Protein AF-A0A955A0Y9-F1 (afdb_monomer_lite)

Radius of gyration: 26.12 Å; chains: 1; bounding box: 83×32×70 Å

Structure (mmCIF, N/CA/C/O backbone):
data_AF-A0A955A0Y9-F1
#
_entry.id   AF-A0A955A0Y9-F1
#
loop_
_atom_site.group_PDB
_atom_site.id
_atom_site.type_symbol
_atom_site.label_atom_id
_atom_site.label_alt_id
_atom_site.label_comp_id
_atom_site.label_asym_id
_atom_site.label_entity_id
_atom_site.label_seq_id
_atom_site.pdbx_PDB_ins_code
_atom_site.Cartn_x
_atom_site.Cartn_y
_atom_site.Cartn_z
_atom_site.occupancy
_atom_site.B_iso_or_equiv
_atom_site.auth_seq_id
_atom_site.auth_comp_id
_atom_site.auth_asym_id
_atom_site.auth_atom_id
_atom_site.pdbx_PDB_model_num
ATOM 1 N N . MET A 1 1 ? -17.669 -2.463 20.041 1.00 64.62 1 MET A N 1
ATOM 2 C CA . MET A 1 1 ? -17.905 -3.214 18.780 1.00 64.62 1 MET A CA 1
ATOM 3 C C . MET A 1 1 ? -18.655 -2.431 17.696 1.00 64.62 1 MET A C 1
ATOM 5 O O . MET A 1 1 ? -18.254 -2.536 16.545 1.00 64.62 1 MET A O 1
ATOM 9 N N . LYS A 1 2 ? -19.689 -1.621 18.005 1.00 82.88 2 LYS A N 1
ATOM 10 C CA . LYS A 1 2 ? -20.424 -0.842 16.976 1.00 82.88 2 LYS A CA 1
ATOM 11 C C . LYS A 1 2 ? -19.514 0.068 16.125 1.00 82.88 2 LYS A C 1
ATOM 13 O O . LYS A 1 2 ? -19.611 0.021 14.904 1.00 82.88 2 LYS A O 1
ATOM 18 N N . HIS A 1 3 ? -18.583 0.799 16.752 1.00 86.50 3 HIS A N 1
ATOM 19 C CA . HIS A 1 3 ? -17.599 1.633 16.041 1.00 86.50 3 HIS A CA 1
ATOM 20 C C . HIS A 1 3 ? -16.707 0.825 15.089 1.00 86.50 3 HIS A C 1
ATOM 22 O O . HIS A 1 3 ? -16.575 1.189 13.927 1.00 86.50 3 HIS A O 1
ATOM 28 N N . ILE A 1 4 ? -16.168 -0.315 15.538 1.00 87.69 4 ILE A N 1
ATOM 29 C CA . ILE A 1 4 ? -15.325 -1.191 14.706 1.00 87.69 4 ILE A CA 1
ATOM 30 C C . ILE A 1 4 ? -16.107 -1.691 13.484 1.00 87.69 4 ILE A C 1
ATOM 32 O O . ILE A 1 4 ? -15.613 -1.621 12.365 1.00 87.69 4 ILE A O 1
ATOM 36 N N . HIS A 1 5 ? -17.359 -2.123 13.662 1.00 87.00 5 HIS A N 1
ATOM 37 C CA . HIS A 1 5 ? -18.188 -2.566 12.536 1.00 87.00 5 HIS A CA 1
ATOM 38 C C . HIS A 1 5 ? -18.478 -1.439 11.539 1.00 87.00 5 HIS A C 1
ATOM 40 O O . HIS A 1 5 ? -18.534 -1.704 10.338 1.00 87.00 5 HIS A O 1
ATOM 46 N N . ALA A 1 6 ? -18.679 -0.208 12.018 1.00 89.88 6 ALA A N 1
ATOM 47 C CA . ALA A 1 6 ? -18.848 0.956 11.154 1.00 89.88 6 ALA A CA 1
ATOM 48 C C . ALA A 1 6 ? -17.567 1.236 10.354 1.00 89.88 6 ALA A C 1
ATOM 50 O O . ALA A 1 6 ? -17.636 1.355 9.134 1.00 89.88 6 ALA A O 1
ATOM 51 N N . MET A 1 7 ? -16.402 1.221 11.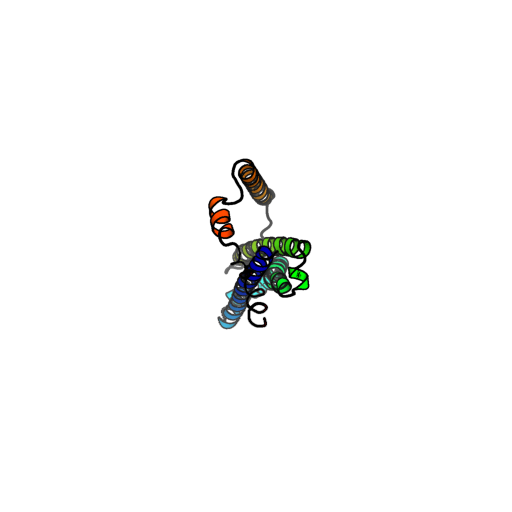008 1.00 90.12 7 MET A N 1
ATOM 52 C CA . MET A 1 7 ? -15.105 1.406 10.347 1.00 90.12 7 MET A CA 1
ATOM 53 C C . MET A 1 7 ? -14.823 0.316 9.307 1.00 90.12 7 MET A C 1
ATOM 55 O O . MET A 1 7 ? -14.419 0.629 8.193 1.00 90.12 7 MET A O 1
ATOM 59 N N . CYS A 1 8 ? -15.117 -0.954 9.603 1.00 90.06 8 CYS A N 1
ATOM 60 C CA . CYS A 1 8 ? -14.968 -2.033 8.624 1.00 90.06 8 CYS A CA 1
ATOM 61 C C . CYS A 1 8 ? -15.844 -1.823 7.380 1.00 90.06 8 CYS A C 1
ATOM 63 O O . CYS A 1 8 ? -15.401 -2.125 6.279 1.00 90.06 8 CYS A O 1
ATOM 65 N N . LYS A 1 9 ? -17.073 -1.306 7.525 1.00 89.12 9 LYS A N 1
ATOM 66 C CA . LYS A 1 9 ? -17.931 -0.994 6.367 1.00 89.12 9 LYS A CA 1
ATOM 67 C C . LYS A 1 9 ? -17.359 0.146 5.525 1.00 89.12 9 LYS A C 1
ATOM 69 O O . LYS A 1 9 ? -17.406 0.056 4.304 1.00 89.12 9 LYS A O 1
ATOM 74 N N . VAL A 1 10 ? -16.808 1.180 6.164 1.00 92.44 10 VAL A N 1
ATOM 75 C CA . VAL A 1 10 ? -16.118 2.275 5.461 1.00 92.44 10 VAL A CA 1
ATOM 76 C C . VAL A 1 10 ? -14.919 1.732 4.685 1.00 92.44 10 VAL A C 1
ATOM 78 O O . VAL A 1 10 ? -14.767 2.055 3.515 1.00 92.44 10 VAL A O 1
ATOM 81 N N . LEU A 1 11 ? -14.130 0.845 5.295 1.00 91.75 11 LEU A N 1
ATOM 82 C CA . LEU A 1 11 ? -12.967 0.216 4.663 1.00 91.75 11 LEU A CA 1
ATOM 83 C C . LEU A 1 11 ? -13.365 -0.627 3.436 1.00 91.75 11 LEU A C 1
ATOM 85 O O . LEU A 1 11 ? -12.737 -0.535 2.387 1.00 91.75 11 LEU A O 1
ATOM 89 N N . VAL A 1 12 ? -14.450 -1.404 3.527 1.00 92.75 12 VAL A N 1
ATOM 90 C CA . VAL A 1 12 ? -15.011 -2.143 2.376 1.00 92.75 12 VAL A CA 1
ATOM 91 C C . VAL A 1 12 ? -15.440 -1.189 1.264 1.00 92.75 12 VAL A C 1
ATOM 93 O O . VAL A 1 12 ? -15.173 -1.448 0.092 1.00 92.75 12 VAL A O 1
ATOM 96 N N . PHE A 1 13 ? -16.116 -0.097 1.623 1.00 93.06 13 PHE A N 1
ATOM 97 C CA . PHE A 1 13 ? -16.608 0.883 0.663 1.00 93.06 13 PHE A CA 1
ATOM 98 C C . PHE A 1 13 ? -15.455 1.545 -0.096 1.00 93.06 13 PHE A C 1
ATOM 100 O O . PHE A 1 13 ? -15.431 1.505 -1.324 1.00 93.06 13 PHE A O 1
ATOM 107 N N . THR A 1 14 ? -14.459 2.076 0.615 1.00 92.56 14 THR A N 1
ATOM 108 C CA . THR A 1 14 ? -13.298 2.715 -0.016 1.00 92.56 14 THR A CA 1
ATOM 109 C C . THR A 1 14 ? -12.447 1.715 -0.796 1.00 92.56 14 THR A C 1
ATOM 111 O O . THR A 1 14 ? -12.039 2.019 -1.913 1.00 92.56 14 THR A O 1
ATOM 114 N N . GLY A 1 15 ? -12.250 0.497 -0.282 1.00 90.62 15 GLY A N 1
ATOM 115 C CA . GLY A 1 15 ? -11.561 -0.574 -1.008 1.00 90.62 15 GLY A CA 1
ATOM 116 C C . GLY A 1 15 ? -12.273 -0.969 -2.306 1.00 90.62 15 GLY A C 1
ATOM 117 O O . GLY A 1 15 ? -11.624 -1.228 -3.316 1.00 90.62 15 GLY A O 1
ATOM 118 N N . SER A 1 16 ? -13.608 -0.943 -2.323 1.00 91.62 16 SER A N 1
ATOM 119 C CA . SER A 1 16 ? -14.391 -1.213 -3.537 1.00 91.62 16 SER A CA 1
ATOM 120 C C . SER A 1 16 ? -14.251 -0.096 -4.576 1.00 91.62 16 SER A C 1
ATOM 122 O O . SER A 1 16 ? -14.186 -0.390 -5.766 1.00 91.62 16 SER A O 1
ATOM 124 N N . ILE A 1 17 ? -14.140 1.167 -4.143 1.00 93.88 17 ILE A N 1
ATOM 125 C CA . ILE A 1 17 ? -13.849 2.303 -5.036 1.00 93.88 17 ILE A CA 1
ATOM 126 C C . ILE A 1 17 ? -12.470 2.134 -5.682 1.00 93.88 17 ILE A C 1
ATOM 128 O O . ILE A 1 17 ? -12.347 2.264 -6.896 1.00 93.88 17 ILE A O 1
ATOM 132 N N . VAL A 1 18 ? -11.446 1.800 -4.891 1.00 91.88 18 VAL A N 1
ATOM 133 C CA . VAL A 1 18 ? -10.088 1.559 -5.408 1.00 91.88 18 VAL A CA 1
ATOM 134 C C . VAL A 1 18 ? -10.077 0.378 -6.384 1.00 91.88 18 VAL A C 1
ATOM 136 O O . VAL A 1 18 ? -9.511 0.480 -7.469 1.00 91.88 18 VAL A O 1
ATOM 139 N N . GLY A 1 19 ? -10.770 -0.717 -6.056 1.00 90.62 19 GLY A N 1
ATOM 140 C CA . GLY A 1 19 ? -10.917 -1.858 -6.961 1.00 90.62 19 GLY A CA 1
ATOM 141 C C . GLY A 1 19 ? -11.595 -1.488 -8.284 1.00 90.62 19 GLY A C 1
ATOM 142 O O . GLY A 1 19 ? -11.146 -1.921 -9.344 1.00 90.62 19 GLY A O 1
ATOM 143 N N . ALA A 1 20 ? 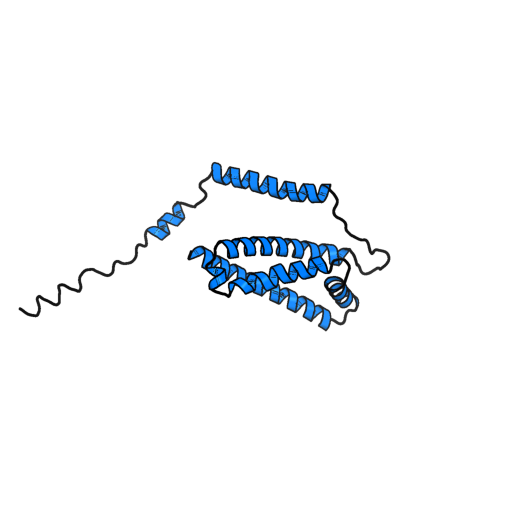-12.632 -0.647 -8.244 1.00 92.88 20 ALA A N 1
ATOM 144 C CA . ALA A 1 20 ? -13.269 -0.130 -9.451 1.00 92.88 20 ALA A CA 1
ATOM 145 C C . ALA A 1 20 ? -12.304 0.734 -10.280 1.00 92.88 20 ALA A C 1
ATOM 147 O O . ALA A 1 20 ? -12.247 0.559 -11.494 1.00 92.88 20 ALA A O 1
ATOM 148 N N . ALA A 1 21 ? -11.499 1.590 -9.641 1.00 92.56 21 ALA A N 1
ATOM 149 C CA . ALA A 1 21 ? -10.497 2.410 -10.322 1.00 92.56 21 ALA A CA 1
ATOM 150 C C . ALA A 1 21 ? -9.454 1.553 -11.066 1.00 92.56 21 ALA A C 1
ATOM 152 O O . ALA A 1 21 ? -9.184 1.793 -12.243 1.00 92.56 21 ALA A O 1
ATOM 153 N N . TYR A 1 22 ? -8.937 0.491 -10.438 1.00 89.88 22 TYR A N 1
ATOM 154 C CA . TYR A 1 22 ? -8.006 -0.431 -11.102 1.00 89.88 22 TYR A CA 1
ATOM 155 C C . TYR A 1 22 ? -8.641 -1.152 -12.299 1.00 89.88 22 TYR A C 1
ATOM 157 O O . TYR A 1 22 ? -7.994 -1.328 -13.330 1.00 89.88 22 TYR A O 1
ATOM 165 N N . LEU A 1 23 ? -9.909 -1.566 -12.188 1.00 90.06 23 LEU A N 1
ATOM 166 C CA . LEU A 1 23 ? -10.630 -2.169 -13.313 1.00 90.06 23 LEU A CA 1
ATOM 167 C C . LEU A 1 23 ? -10.806 -1.170 -14.456 1.00 90.06 23 LEU A C 1
ATOM 169 O O . LEU A 1 23 ? -10.594 -1.534 -15.612 1.00 90.06 23 LEU A O 1
ATOM 173 N N . THR A 1 24 ? -11.151 0.083 -14.145 1.00 91.25 24 THR A N 1
ATOM 174 C CA . THR A 1 24 ? -11.266 1.125 -15.168 1.00 91.25 24 THR A CA 1
ATOM 175 C C . THR A 1 24 ? -9.931 1.414 -15.836 1.00 91.25 24 THR A C 1
ATOM 177 O O . THR A 1 24 ? -9.910 1.534 -17.050 1.00 91.25 24 THR A O 1
ATOM 180 N N . GLU A 1 25 ? -8.823 1.428 -15.095 1.00 87.44 25 GLU A N 1
ATOM 181 C CA . GLU A 1 25 ? -7.477 1.613 -15.648 1.00 87.44 25 GLU A CA 1
ATOM 182 C C . GLU A 1 25 ? -7.096 0.513 -16.651 1.00 87.44 25 GLU A C 1
ATOM 184 O O . GLU A 1 25 ? -6.631 0.797 -17.757 1.00 87.44 25 GLU A O 1
ATOM 189 N N . ILE A 1 26 ? -7.336 -0.752 -16.291 1.00 86.19 26 ILE A N 1
ATOM 190 C CA . ILE A 1 26 ? -7.089 -1.895 -17.182 1.00 86.19 26 ILE A CA 1
ATOM 191 C C . ILE A 1 26 ? -7.992 -1.807 -18.417 1.00 86.19 26 ILE A C 1
ATOM 193 O O . ILE A 1 26 ? -7.544 -2.054 -19.539 1.00 86.19 26 ILE A O 1
ATOM 197 N N . PHE A 1 27 ? -9.260 -1.437 -18.223 1.00 88.62 27 PHE A N 1
ATOM 198 C CA . PHE A 1 27 ? -10.222 -1.285 -19.307 1.00 88.62 27 PHE A CA 1
ATOM 199 C C . PHE A 1 27 ? -9.822 -0.168 -20.274 1.00 88.62 27 PHE A C 1
ATOM 201 O O . PHE A 1 27 ? -9.802 -0.393 -21.483 1.00 88.62 27 PHE A O 1
ATOM 208 N N . THR A 1 28 ? -9.456 1.011 -19.767 1.00 87.56 28 THR A N 1
ATOM 209 C CA . THR A 1 28 ? -9.045 2.143 -20.602 1.00 87.56 28 THR A CA 1
ATOM 210 C C . THR A 1 28 ? -7.753 1.848 -21.345 1.00 87.56 28 THR A C 1
ATOM 212 O O . THR A 1 28 ? -7.677 2.163 -22.524 1.00 87.56 28 THR A O 1
ATOM 215 N N . ALA A 1 29 ? -6.776 1.179 -20.726 1.00 85.50 29 ALA A N 1
ATOM 216 C CA . ALA A 1 29 ? -5.534 0.804 -21.405 1.00 85.50 29 ALA A CA 1
ATOM 217 C C . ALA A 1 29 ? -5.750 -0.219 -22.530 1.00 85.50 29 ALA A C 1
ATOM 219 O O . ALA A 1 29 ? -5.074 -0.178 -23.558 1.00 85.50 29 ALA A O 1
ATOM 220 N N . TRP A 1 30 ? -6.705 -1.138 -22.359 1.00 83.94 30 TRP A N 1
ATOM 221 C CA . TRP A 1 30 ? -7.098 -2.063 -23.421 1.00 83.94 30 TRP A CA 1
ATOM 222 C C . TRP A 1 30 ? -7.883 -1.358 -24.536 1.00 83.94 30 TRP A C 1
ATOM 224 O O . TRP A 1 30 ? -7.614 -1.595 -25.713 1.00 83.94 30 TRP A O 1
ATOM 234 N N . TYR A 1 31 ? -8.809 -0.467 -24.172 1.00 88.88 31 TYR A N 1
ATOM 235 C CA . TYR A 1 31 ? -9.660 0.282 -25.102 1.00 88.88 31 TYR A CA 1
ATOM 236 C C . TYR A 1 31 ? -8.897 1.351 -25.906 1.00 88.88 31 TYR A C 1
ATOM 238 O O . TYR A 1 31 ? -9.186 1.556 -27.080 1.00 88.88 31 TYR A O 1
ATOM 246 N N . SER A 1 32 ? -7.901 2.000 -25.295 1.00 84.81 32 SER A N 1
ATOM 247 C CA . SER A 1 32 ? -7.076 3.076 -25.871 1.00 84.81 32 SER A CA 1
ATOM 248 C C . SER A 1 32 ? -6.324 2.648 -27.138 1.00 84.81 32 SER A C 1
ATOM 250 O O . SER A 1 32 ? -6.045 3.468 -28.010 1.00 84.81 32 SER A O 1
ATOM 252 N N . GLY A 1 33 ? -5.995 1.358 -27.280 1.00 79.56 33 GLY A N 1
ATOM 253 C CA . GLY A 1 33 ? -5.290 0.831 -28.455 1.00 79.56 33 GLY A CA 1
ATOM 254 C C . GLY A 1 33 ? -3.834 1.302 -28.591 1.00 79.56 33 GLY A C 1
ATOM 255 O O . GLY A 1 33 ? -3.143 0.879 -29.518 1.00 79.56 33 GLY A O 1
ATOM 256 N N . ASN A 1 34 ? -3.340 2.133 -27.667 1.00 85.81 34 ASN A N 1
ATOM 257 C CA . ASN A 1 34 ? -1.964 2.606 -27.653 1.00 85.81 34 ASN A CA 1
ATOM 258 C C . ASN A 1 34 ? -1.004 1.461 -27.255 1.00 85.81 34 ASN A C 1
ATOM 260 O O . ASN A 1 34 ? -1.124 0.913 -26.151 1.00 85.81 34 ASN A O 1
ATOM 264 N N . PRO A 1 35 ? -0.022 1.100 -28.108 1.00 81.94 35 PRO A N 1
ATOM 265 C CA . PRO A 1 35 ? 0.920 0.025 -27.805 1.00 81.94 35 PRO A CA 1
ATOM 266 C C . PRO A 1 35 ? 1.733 0.284 -26.529 1.00 81.94 35 PRO A C 1
ATOM 268 O O . PRO A 1 35 ? 2.069 -0.674 -25.834 1.00 81.94 35 PRO A O 1
ATOM 271 N N . TYR A 1 36 ? 2.001 1.547 -26.177 1.00 81.94 36 TYR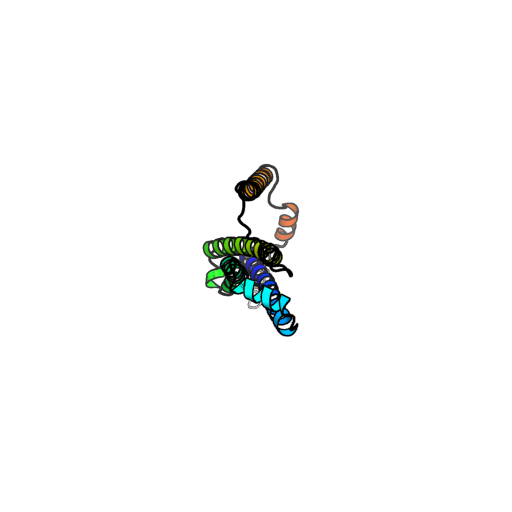 A N 1
ATOM 272 C CA . TYR A 1 36 ? 2.749 1.902 -24.969 1.00 81.94 36 TYR A CA 1
ATOM 273 C C . TYR A 1 36 ? 1.941 1.654 -23.690 1.00 81.94 36 TYR A C 1
ATOM 275 O O . TYR A 1 36 ? 2.456 1.046 -22.755 1.00 81.94 36 TYR A O 1
ATOM 283 N N . GLU A 1 37 ? 0.661 2.032 -23.652 1.00 81.38 37 GLU A N 1
ATOM 284 C CA . GLU A 1 37 ? -0.199 1.788 -22.481 1.00 81.38 37 GLU A CA 1
ATOM 285 C C . GLU A 1 37 ? -0.424 0.291 -22.261 1.00 81.38 37 GLU A C 1
ATOM 287 O O . GLU A 1 37 ? -0.286 -0.215 -21.144 1.00 81.38 37 GLU A O 1
ATOM 292 N N . LYS A 1 38 ? -0.675 -0.452 -23.343 1.00 82.56 38 LYS A N 1
ATOM 293 C CA . LYS A 1 38 ? -0.810 -1.909 -23.282 1.00 82.56 38 LYS A CA 1
ATOM 294 C C . LYS A 1 38 ? 0.482 -2.575 -22.803 1.00 82.56 38 LYS A C 1
ATOM 296 O O . LYS A 1 38 ? 0.426 -3.484 -21.974 1.00 82.56 38 LYS A O 1
ATOM 301 N N . PHE A 1 39 ? 1.638 -2.109 -23.277 1.00 82.25 39 PHE A N 1
ATOM 302 C CA . PHE A 1 39 ? 2.940 -2.600 -22.831 1.00 82.25 39 PHE A CA 1
ATOM 303 C C . PHE A 1 39 ? 3.173 -2.337 -21.337 1.00 82.25 39 PHE A C 1
ATOM 305 O O . PHE A 1 39 ? 3.600 -3.246 -20.628 1.00 82.25 39 PHE A O 1
ATOM 312 N N . VAL A 1 40 ? 2.832 -1.149 -20.830 1.00 80.62 40 VAL A N 1
ATOM 313 C CA . VAL A 1 40 ? 2.960 -0.817 -19.401 1.00 80.62 40 VAL A CA 1
ATOM 314 C C . VAL A 1 40 ? 2.102 -1.745 -18.539 1.00 80.62 40 VAL A C 1
ATOM 316 O O . VAL A 1 40 ? 2.607 -2.297 -17.561 1.00 80.62 40 VAL A O 1
ATOM 319 N N . PHE A 1 41 ? 0.843 -2.001 -18.910 1.00 80.69 41 PHE A N 1
ATOM 320 C CA . PHE A 1 41 ? -0.013 -2.932 -18.160 1.00 80.69 41 PHE A CA 1
ATOM 321 C C . PHE A 1 41 ? 0.466 -4.384 -18.239 1.00 80.69 41 PHE A C 1
ATOM 323 O O . PHE A 1 41 ? 0.479 -5.082 -17.223 1.00 80.69 41 PHE A O 1
ATOM 330 N N . MET A 1 42 ? 0.929 -4.839 -19.406 1.00 81.50 42 MET A N 1
ATOM 331 C CA . MET A 1 42 ? 1.530 -6.169 -19.547 1.00 81.50 42 MET A CA 1
ATOM 332 C C . MET A 1 42 ? 2.808 -6.306 -18.706 1.00 81.50 42 MET A C 1
ATOM 334 O O . MET A 1 42 ? 3.007 -7.328 -18.052 1.00 81.50 42 MET A O 1
ATOM 338 N N . ASN A 1 43 ? 3.641 -5.266 -18.654 1.00 83.06 43 ASN A N 1
ATOM 339 C CA . ASN A 1 43 ? 4.850 -5.235 -17.835 1.00 83.06 43 ASN A CA 1
ATOM 340 C C . ASN A 1 43 ? 4.534 -5.166 -16.329 1.00 83.06 43 ASN A C 1
ATOM 342 O O . ASN A 1 43 ? 5.249 -5.759 -15.524 1.00 83.06 43 ASN A O 1
ATOM 346 N N . ARG A 1 44 ? 3.438 -4.512 -15.927 1.00 82.69 44 ARG A N 1
ATOM 347 C CA . ARG A 1 44 ? 2.950 -4.553 -14.538 1.00 82.69 44 ARG A CA 1
ATOM 348 C C . ARG A 1 44 ? 2.506 -5.959 -14.130 1.00 82.69 44 ARG A C 1
ATOM 350 O O . ARG A 1 44 ? 2.832 -6.381 -13.029 1.00 82.69 44 ARG A O 1
ATOM 357 N N . ALA A 1 45 ? 1.814 -6.693 -15.003 1.00 82.25 45 ALA A N 1
ATOM 358 C CA . ALA A 1 45 ? 1.276 -8.019 -14.682 1.00 82.25 45 ALA A CA 1
ATOM 359 C C . ALA A 1 45 ? 2.288 -9.174 -14.832 1.00 82.25 45 ALA A C 1
ATOM 361 O O . ALA A 1 45 ? 2.194 -10.159 -14.098 1.00 82.25 45 ALA A O 1
ATOM 362 N N . GLY A 1 46 ? 3.238 -9.071 -15.769 1.00 81.31 46 GLY A N 1
ATOM 363 C CA . GLY A 1 46 ? 4.178 -10.147 -16.121 1.00 81.31 46 GLY A CA 1
ATOM 364 C C . GLY A 1 46 ? 5.658 -9.751 -16.165 1.00 81.31 46 GLY A C 1
ATOM 365 O O . GLY A 1 46 ? 6.491 -10.568 -16.545 1.00 81.31 46 GLY A O 1
ATOM 366 N N . GLY A 1 47 ? 6.002 -8.513 -15.811 1.00 83.12 47 GLY A N 1
ATOM 367 C CA . GLY A 1 47 ? 7.380 -8.025 -15.798 1.00 83.12 47 GLY A CA 1
ATOM 368 C C . GLY A 1 47 ? 8.134 -8.306 -14.488 1.00 83.12 47 GLY A C 1
ATOM 369 O O . GLY A 1 47 ? 7.644 -9.012 -13.604 1.00 83.12 47 GLY A O 1
ATOM 370 N N . PRO A 1 48 ? 9.329 -7.712 -14.308 1.00 82.12 48 PRO A N 1
ATOM 371 C CA . PRO A 1 48 ? 10.199 -7.972 -13.152 1.00 82.12 48 PRO A CA 1
ATOM 372 C C . PRO A 1 48 ? 9.581 -7.562 -11.803 1.00 82.12 48 PRO A C 1
ATOM 374 O O . PRO A 1 48 ? 9.932 -8.118 -10.764 1.00 82.12 48 PRO A O 1
ATOM 377 N N . PHE A 1 49 ? 8.632 -6.621 -11.814 1.00 85.00 49 PHE A N 1
ATOM 378 C CA . PHE A 1 49 ? 7.899 -6.156 -10.630 1.00 85.00 49 PHE A CA 1
ATOM 379 C C . PHE A 1 49 ? 6.476 -6.732 -10.528 1.00 85.00 49 PHE A C 1
ATOM 381 O O . PHE A 1 49 ? 5.668 -6.227 -9.748 1.00 85.00 49 PHE A O 1
ATOM 388 N N . ALA A 1 50 ? 6.162 -7.803 -11.268 1.00 85.44 50 ALA A N 1
ATOM 389 C CA . ALA A 1 50 ? 4.843 -8.439 -11.232 1.00 85.44 50 ALA A CA 1
ATOM 390 C C . ALA A 1 50 ? 4.435 -8.869 -9.818 1.00 85.44 50 ALA A C 1
ATOM 392 O O . ALA A 1 50 ? 3.292 -8.681 -9.414 1.00 85.44 50 ALA A O 1
ATOM 393 N N . TRP A 1 51 ? 5.378 -9.385 -9.027 1.00 88.12 51 TRP A N 1
ATOM 394 C CA . TRP A 1 51 ? 5.131 -9.773 -7.637 1.00 88.12 51 TRP A CA 1
ATOM 395 C C . TRP A 1 51 ? 4.549 -8.617 -6.801 1.00 88.12 51 TRP A C 1
ATOM 397 O O . TRP A 1 51 ? 3.619 -8.834 -6.028 1.00 88.12 51 TRP A O 1
ATOM 407 N N . ALA A 1 52 ? 5.026 -7.382 -6.998 1.00 88.19 52 ALA A N 1
ATOM 408 C CA . ALA A 1 52 ? 4.537 -6.206 -6.280 1.00 88.19 52 ALA A CA 1
ATOM 409 C C . ALA A 1 52 ? 3.121 -5.819 -6.732 1.00 88.19 52 ALA A C 1
ATOM 411 O O . ALA A 1 52 ? 2.278 -5.478 -5.904 1.00 88.19 52 ALA A O 1
ATOM 412 N N . PHE A 1 53 ? 2.836 -5.935 -8.033 1.00 88.06 53 PHE A N 1
ATOM 413 C CA . PHE A 1 53 ? 1.501 -5.715 -8.592 1.00 88.06 53 PHE A CA 1
ATOM 414 C C . PHE A 1 53 ? 0.476 -6.726 -8.054 1.00 88.06 53 PHE A C 1
ATOM 416 O O . PHE A 1 53 ? -0.609 -6.337 -7.622 1.00 88.06 53 PHE A O 1
ATOM 423 N N . TRP A 1 54 ? 0.825 -8.013 -7.999 1.00 87.88 54 TRP A N 1
ATOM 424 C CA . TRP A 1 54 ? -0.064 -9.047 -7.463 1.00 87.88 54 TRP A CA 1
ATOM 425 C C . TRP A 1 54 ? -0.305 -8.891 -5.960 1.00 87.88 54 TRP A C 1
ATOM 427 O O . TRP A 1 54 ? -1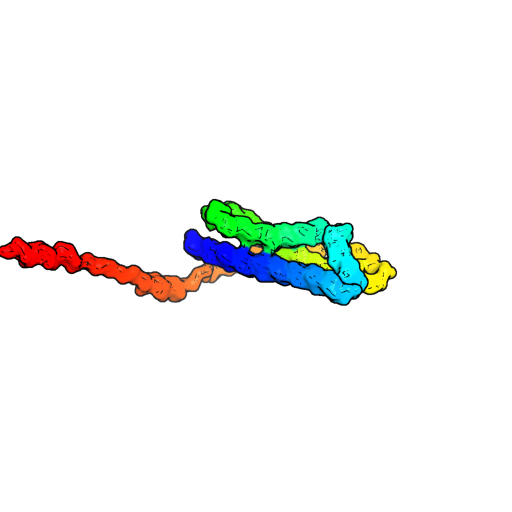.435 -9.091 -5.507 1.00 87.88 54 TRP A O 1
ATOM 437 N N . ILE A 1 55 ? 0.710 -8.481 -5.190 1.00 90.12 55 ILE A N 1
ATOM 438 C CA . ILE A 1 55 ? 0.545 -8.145 -3.768 1.00 90.12 55 ILE A CA 1
ATOM 439 C C . ILE A 1 55 ? -0.381 -6.939 -3.609 1.00 90.12 55 ILE A C 1
ATOM 441 O O . ILE A 1 55 ? -1.308 -7.005 -2.808 1.00 90.12 55 ILE A O 1
ATOM 445 N N . MET A 1 56 ? -0.190 -5.872 -4.388 1.00 91.50 56 MET A N 1
ATOM 446 C CA . MET A 1 56 ? -1.068 -4.697 -4.376 1.00 91.50 56 MET A CA 1
ATOM 447 C C . MET A 1 56 ? -2.527 -5.089 -4.648 1.00 91.50 56 MET A C 1
ATOM 449 O O . MET A 1 56 ? -3.405 -4.766 -3.849 1.00 91.50 56 MET A O 1
ATOM 453 N N . VAL A 1 57 ? -2.796 -5.824 -5.734 1.00 89.56 57 VAL A N 1
ATOM 454 C CA . VAL A 1 57 ? -4.160 -6.247 -6.103 1.00 89.56 57 VAL A CA 1
ATOM 455 C C . VAL A 1 57 ? -4.758 -7.142 -5.018 1.00 89.56 57 VAL A C 1
ATOM 457 O O . VAL A 1 57 ? -5.888 -6.925 -4.587 1.00 89.56 57 VAL A O 1
ATOM 460 N N . SER A 1 58 ? -4.000 -8.119 -4.520 1.00 90.00 58 SER A N 1
ATOM 461 C CA . SER A 1 58 ? -4.486 -9.037 -3.486 1.00 90.00 58 SER A CA 1
ATOM 462 C C . SER A 1 58 ? -4.784 -8.301 -2.179 1.00 90.00 58 SER A C 1
ATOM 464 O O . SER A 1 58 ? -5.855 -8.456 -1.593 1.00 90.00 58 SER A O 1
ATOM 466 N N . CYS A 1 59 ? -3.876 -7.435 -1.734 1.00 89.94 59 CYS A N 1
ATOM 467 C CA . CYS A 1 59 ? -4.026 -6.724 -0.474 1.00 89.94 59 CYS A CA 1
ATOM 468 C C . CYS A 1 59 ? -5.130 -5.658 -0.525 1.00 89.94 59 CYS A C 1
ATOM 470 O O . CYS A 1 59 ? -5.895 -5.573 0.434 1.00 89.94 59 CYS A O 1
ATOM 472 N N . ASN A 1 60 ? -5.262 -4.904 -1.621 1.00 90.38 60 ASN A N 1
ATOM 473 C CA . ASN A 1 60 ? -6.221 -3.796 -1.720 1.00 90.38 60 ASN A CA 1
ATOM 474 C C . ASN A 1 60 ? -7.594 -4.219 -2.246 1.00 90.38 60 ASN A C 1
ATOM 476 O O . ASN A 1 60 ? -8.598 -3.647 -1.832 1.00 90.38 60 ASN A O 1
ATOM 480 N N . VAL A 1 61 ? -7.667 -5.216 -3.132 1.00 88.06 61 VAL A N 1
ATOM 481 C CA . VAL A 1 61 ? -8.943 -5.663 -3.710 1.00 88.06 61 VAL A CA 1
ATOM 482 C C . VAL A 1 61 ? -9.497 -6.854 -2.944 1.00 88.06 61 VAL A C 1
ATOM 484 O O . VAL A 1 61 ? -10.673 -6.846 -2.615 1.00 88.06 61 VAL A O 1
ATOM 487 N N . ILE A 1 62 ? -8.688 -7.863 -2.607 1.00 89.06 62 ILE A N 1
ATOM 488 C CA . ILE A 1 62 ? -9.207 -9.095 -1.986 1.00 89.06 62 ILE A CA 1
ATOM 489 C C . ILE A 1 62 ? -9.404 -8.913 -0.477 1.00 89.06 62 ILE A C 1
ATOM 491 O O . ILE A 1 62 ? -10.466 -9.264 0.044 1.00 89.06 62 ILE A O 1
ATOM 495 N N . SER A 1 63 ? -8.436 -8.326 0.238 1.00 89.62 63 SER A N 1
ATOM 496 C CA . SER A 1 63 ? -8.515 -8.215 1.708 1.00 89.62 63 SER A CA 1
ATOM 497 C C . SER A 1 63 ? -9.758 -7.467 2.202 1.00 89.62 63 SER A C 1
ATOM 499 O O . SER A 1 63 ? -10.426 -7.986 3.100 1.00 89.62 63 SER A O 1
ATOM 501 N N . PRO A 1 64 ? -10.146 -6.301 1.639 1.00 88.31 64 PRO A N 1
ATOM 502 C CA . PRO A 1 64 ? -11.352 -5.615 2.092 1.00 88.31 64 PRO A CA 1
ATOM 503 C C . PRO A 1 64 ? -12.620 -6.421 1.811 1.00 88.31 64 PRO A C 1
ATOM 505 O O . PRO A 1 64 ? -13.546 -6.380 2.615 1.00 88.31 64 PRO A O 1
ATOM 508 N N . GLN A 1 65 ? -12.668 -7.219 0.741 1.00 89.31 65 GLN A N 1
ATOM 509 C CA . GLN A 1 65 ? -13.858 -8.014 0.420 1.00 89.31 65 GLN A CA 1
ATOM 510 C C . GLN A 1 65 ? -14.112 -9.123 1.449 1.00 89.31 65 GLN A C 1
ATOM 512 O O . GLN A 1 65 ? -15.264 -9.461 1.716 1.00 89.31 65 GLN A O 1
ATOM 517 N N . LEU A 1 66 ? -13.074 -9.611 2.138 1.00 89.31 66 LEU A N 1
ATOM 518 C CA . LEU A 1 66 ? -13.230 -10.563 3.244 1.00 89.31 66 LEU A CA 1
ATOM 519 C C . LEU A 1 66 ? -14.025 -9.984 4.431 1.00 89.31 66 LEU A C 1
ATOM 521 O O . LEU A 1 66 ? -14.625 -10.737 5.200 1.00 89.31 66 LEU A O 1
ATOM 525 N N . LEU A 1 67 ? -14.097 -8.655 4.574 1.00 88.62 67 LEU A N 1
ATOM 526 C CA . LEU A 1 67 ? -14.877 -7.992 5.627 1.00 88.62 67 LEU A CA 1
ATOM 527 C C . LEU A 1 67 ? -16.396 -8.014 5.371 1.00 88.62 67 LEU A C 1
ATOM 529 O O . LEU A 1 67 ? -17.160 -7.667 6.278 1.00 88.62 67 LEU A O 1
ATOM 533 N N . TRP A 1 68 ? -16.866 -8.460 4.198 1.00 88.50 68 TRP A N 1
ATOM 534 C CA . TRP A 1 68 ? -18.292 -8.743 3.975 1.00 88.50 68 TRP A CA 1
ATOM 535 C C . TRP A 1 68 ? -18.798 -9.877 4.870 1.00 88.50 68 TRP A C 1
ATOM 537 O O . TRP A 1 68 ? -19.947 -9.858 5.329 1.00 88.50 68 TRP A O 1
ATOM 547 N N . PHE A 1 69 ? -17.936 -10.846 5.181 1.00 89.25 69 PHE A N 1
ATOM 548 C CA . PHE A 1 69 ? -18.300 -11.974 6.022 1.00 89.25 69 PHE A CA 1
ATOM 549 C C . PHE A 1 69 ? -18.427 -11.541 7.485 1.00 89.25 69 PHE A C 1
ATOM 551 O O . PHE A 1 69 ? -17.454 -11.168 8.144 1.00 89.25 69 PHE A O 1
ATOM 558 N N . LYS A 1 70 ? -19.638 -11.679 8.045 1.00 83.38 70 LYS A N 1
ATOM 559 C CA . LYS A 1 70 ? -19.925 -11.366 9.460 1.00 83.38 70 LYS A CA 1
ATOM 560 C C . LYS A 1 70 ? -18.973 -12.082 10.429 1.00 83.38 70 LYS A C 1
ATOM 562 O O . LYS A 1 70 ? -18.640 -11.523 11.467 1.00 83.38 70 LYS A O 1
ATOM 567 N N . ARG A 1 71 ? -18.512 -13.291 10.081 1.00 84.50 71 ARG A N 1
ATOM 568 C CA . ARG A 1 71 ? -17.572 -14.080 10.894 1.00 84.50 71 ARG A CA 1
ATOM 569 C C . ARG A 1 71 ? -16.199 -13.412 11.018 1.00 84.50 71 ARG A C 1
ATOM 571 O O . ARG A 1 71 ? -15.654 -13.364 12.114 1.00 84.50 71 ARG A O 1
ATOM 578 N N . VAL A 1 72 ? -15.682 -12.852 9.925 1.00 85.69 72 VAL A N 1
ATOM 579 C CA . VAL A 1 72 ? -14.401 -12.127 9.899 1.00 85.69 72 VAL A CA 1
ATOM 580 C C . VAL A 1 72 ? -14.537 -10.806 10.653 1.00 85.69 72 VAL A C 1
ATOM 582 O O . VAL A 1 72 ? -13.715 -10.473 11.500 1.00 85.69 72 VAL A O 1
ATOM 585 N N . ARG A 1 73 ? -15.642 -10.093 10.422 1.00 86.12 73 ARG A N 1
ATOM 586 C CA . ARG A 1 73 ? -15.900 -8.770 11.000 1.00 86.12 73 ARG A CA 1
ATOM 587 C C . ARG A 1 73 ? -16.235 -8.766 12.498 1.00 86.12 73 ARG A C 1
ATOM 589 O O . ARG A 1 73 ? -16.282 -7.697 13.093 1.00 86.12 73 ARG A O 1
ATOM 596 N N . ASN A 1 74 ? -16.473 -9.933 13.096 1.00 87.06 74 ASN A N 1
ATOM 597 C CA . ASN A 1 74 ? -16.659 -10.087 14.541 1.00 87.06 74 ASN A CA 1
ATOM 598 C C . ASN A 1 74 ? -15.356 -10.475 15.270 1.00 87.06 74 ASN A C 1
ATOM 600 O O . ASN A 1 74 ? -15.325 -10.449 16.499 1.00 87.06 74 ASN A O 1
ATOM 604 N N . SER A 1 75 ? -14.289 -10.830 14.545 1.00 90.75 75 SER A N 1
ATOM 605 C CA . SER A 1 75 ? -13.002 -11.218 15.127 1.00 90.75 75 SER A CA 1
ATOM 606 C C . SER A 1 75 ? -12.026 -10.043 15.115 1.00 90.75 75 SER A C 1
ATOM 608 O O . SER A 1 75 ? -11.573 -9.613 14.056 1.00 90.75 75 SER A O 1
ATOM 610 N N . VAL A 1 76 ? -11.668 -9.534 16.298 1.00 89.62 76 VAL A N 1
ATOM 611 C CA . VAL A 1 76 ? -10.727 -8.405 16.438 1.00 89.62 76 VAL A CA 1
ATOM 612 C C . VAL A 1 76 ? -9.359 -8.747 15.842 1.00 89.62 76 VAL A C 1
ATOM 614 O O . VAL A 1 76 ? -8.775 -7.924 15.144 1.00 89.62 76 VAL A O 1
ATOM 617 N N . LEU A 1 77 ? -8.882 -9.978 16.048 1.00 90.81 77 LEU A N 1
ATOM 618 C CA . LEU A 1 77 ? -7.602 -10.437 15.508 1.00 90.81 77 LEU A CA 1
ATOM 619 C C . LEU A 1 77 ? -7.620 -10.484 13.974 1.00 90.81 77 LEU A C 1
ATOM 621 O O . LEU A 1 77 ? -6.666 -10.043 13.339 1.00 90.81 77 LEU A O 1
ATOM 625 N N . ALA A 1 78 ? -8.721 -10.943 13.370 1.00 90.19 78 ALA A N 1
ATOM 626 C CA . ALA A 1 78 ? -8.853 -10.957 11.913 1.00 90.19 78 ALA A CA 1
ATOM 627 C C . ALA A 1 78 ? -8.863 -9.536 11.330 1.00 90.19 78 ALA A C 1
ATOM 629 O O . ALA A 1 78 ? -8.186 -9.270 10.342 1.00 90.19 78 ALA A O 1
ATOM 630 N N . ILE A 1 79 ? -9.583 -8.607 11.967 1.00 91.56 79 ILE A N 1
ATOM 631 C CA . ILE A 1 79 ? -9.628 -7.197 11.550 1.00 91.56 79 ILE A CA 1
ATOM 632 C C . ILE A 1 79 ? -8.248 -6.546 11.676 1.00 91.56 79 ILE A C 1
ATOM 634 O O . ILE A 1 79 ? -7.841 -5.809 10.781 1.00 91.56 79 ILE A O 1
ATOM 638 N N . PHE A 1 80 ? -7.516 -6.833 12.753 1.00 91.62 80 PHE A N 1
ATOM 639 C CA . PHE A 1 80 ? -6.167 -6.313 12.956 1.00 91.62 80 PHE A CA 1
ATOM 640 C C . PHE A 1 80 ? -5.209 -6.787 11.856 1.00 91.62 80 PHE A C 1
ATOM 642 O O . PHE A 1 80 ? -4.573 -5.957 11.206 1.00 91.62 80 PHE A O 1
ATOM 649 N N . LEU A 1 81 ? -5.173 -8.092 11.568 1.00 92.88 81 LEU A N 1
ATOM 650 C CA . LEU A 1 81 ? -4.345 -8.637 10.487 1.00 92.88 81 LEU A CA 1
ATOM 651 C C . LEU A 1 81 ? -4.732 -8.059 9.118 1.00 92.88 81 LEU A C 1
ATOM 653 O O . LEU A 1 81 ? -3.857 -7.666 8.351 1.00 92.88 81 LEU A O 1
ATOM 657 N N . LEU A 1 82 ? -6.031 -7.926 8.832 1.00 92.12 82 LEU A N 1
ATOM 658 C CA . LEU A 1 82 ? -6.508 -7.302 7.594 1.00 92.12 82 LEU A CA 1
ATOM 659 C C . LEU A 1 82 ? -6.088 -5.834 7.488 1.00 92.12 82 LEU A C 1
ATOM 661 O O . LEU A 1 82 ? -5.707 -5.390 6.410 1.00 92.12 82 LEU A O 1
ATOM 665 N N . SER A 1 83 ? -6.104 -5.084 8.591 1.00 91.56 83 SER A N 1
ATOM 666 C CA . SER A 1 83 ? -5.670 -3.685 8.588 1.00 91.56 83 SER A CA 1
ATOM 667 C C . SER A 1 83 ? -4.177 -3.532 8.280 1.00 91.56 83 SER A C 1
ATOM 669 O O . SER A 1 83 ? -3.795 -2.602 7.572 1.00 91.56 83 SER A O 1
ATOM 671 N N . LEU A 1 84 ? -3.334 -4.462 8.742 1.00 92.62 84 LEU A N 1
ATOM 672 C CA . LEU A 1 84 ? -1.912 -4.484 8.393 1.00 92.62 84 LEU A CA 1
ATOM 673 C C . LEU A 1 84 ? -1.718 -4.793 6.907 1.00 92.62 84 LEU A C 1
ATOM 675 O O . LEU A 1 84 ? -0.972 -4.088 6.232 1.00 92.62 84 LEU A O 1
ATOM 679 N N . LEU A 1 85 ? -2.437 -5.792 6.384 1.00 92.62 85 LEU A N 1
ATOM 680 C CA . LEU A 1 85 ? -2.376 -6.159 4.967 1.00 92.62 85 LEU A CA 1
ATOM 681 C C . LEU A 1 85 ? -2.795 -5.005 4.056 1.00 92.62 85 LEU A C 1
ATOM 683 O O . LEU A 1 85 ? -2.110 -4.734 3.075 1.00 92.62 85 LEU A O 1
ATOM 687 N N . VAL A 1 86 ? -3.869 -4.291 4.398 1.00 92.50 86 VAL A N 1
ATOM 688 C CA . VAL A 1 86 ? -4.327 -3.127 3.624 1.00 92.50 86 VAL A CA 1
ATOM 689 C C . VAL A 1 86 ? -3.292 -2.003 3.656 1.00 92.50 86 VAL A C 1
ATOM 691 O O . VAL A 1 86 ? -2.996 -1.432 2.614 1.00 92.50 86 VAL A O 1
ATOM 694 N N . ASN A 1 87 ? -2.675 -1.710 4.804 1.00 92.69 87 ASN A N 1
ATOM 695 C CA . ASN A 1 87 ? -1.613 -0.697 4.867 1.00 92.69 87 ASN A CA 1
ATOM 696 C C . ASN A 1 87 ? -0.405 -1.064 3.991 1.00 92.69 87 ASN A C 1
ATOM 698 O O . ASN A 1 87 ? 0.105 -0.221 3.254 1.00 92.69 87 ASN A O 1
ATOM 702 N N . VAL A 1 88 ? 0.022 -2.330 4.030 1.00 92.62 88 VAL A N 1
ATOM 703 C CA . VAL A 1 88 ? 1.090 -2.837 3.157 1.00 92.62 88 VAL A CA 1
ATOM 704 C C . VAL A 1 88 ? 0.674 -2.745 1.684 1.00 92.62 88 VAL A C 1
ATOM 706 O O . VAL A 1 88 ? 1.456 -2.282 0.856 1.00 92.62 88 VAL A O 1
ATOM 709 N N . GLY A 1 89 ? -0.565 -3.111 1.355 1.00 91.62 89 GLY A N 1
ATOM 710 C CA . GLY A 1 89 ? -1.120 -3.015 0.004 1.00 91.62 89 GLY A CA 1
ATOM 711 C C . GLY A 1 89 ? -1.147 -1.588 -0.542 1.00 91.62 89 GLY A C 1
ATOM 712 O O . GLY A 1 89 ? -0.724 -1.360 -1.672 1.00 91.62 89 GLY A O 1
ATOM 713 N N . MET A 1 90 ? -1.556 -0.606 0.264 1.00 93.19 90 MET A N 1
ATOM 714 C CA . MET A 1 90 ? -1.555 0.810 -0.126 1.00 93.19 90 MET A CA 1
ATOM 715 C C . MET A 1 90 ? -0.138 1.352 -0.349 1.00 93.19 90 MET A C 1
ATOM 717 O O . MET A 1 90 ? 0.077 2.176 -1.237 1.00 93.19 90 MET A O 1
ATOM 721 N N . TRP A 1 91 ? 0.849 0.885 0.420 1.00 93.00 91 TRP A N 1
ATOM 722 C CA . TRP A 1 91 ? 2.248 1.230 0.166 1.00 93.00 91 TRP A CA 1
ATOM 723 C C . TRP A 1 91 ? 2.735 0.638 -1.163 1.00 93.00 91 TRP A C 1
ATOM 725 O O . TRP A 1 91 ? 3.313 1.356 -1.983 1.00 93.00 91 TRP A O 1
ATOM 735 N N . PHE A 1 92 ? 2.430 -0.640 -1.419 1.00 90.75 92 PHE A N 1
ATOM 736 C CA . PHE A 1 92 ? 2.750 -1.283 -2.694 1.00 90.75 92 PHE A CA 1
ATOM 737 C C . PHE A 1 92 ? 2.034 -0.638 -3.877 1.00 90.75 92 PHE A C 1
ATOM 739 O O . PHE A 1 92 ? 2.618 -0.575 -4.951 1.00 90.75 92 PHE A O 1
ATOM 746 N N . GLU A 1 93 ? 0.828 -0.100 -3.697 1.00 92.06 93 GLU A N 1
ATOM 747 C CA . GLU A 1 93 ? 0.157 0.681 -4.737 1.00 92.06 93 GLU A CA 1
ATOM 748 C C . GLU A 1 93 ? 1.017 1.863 -5.183 1.00 92.06 93 GLU A C 1
ATOM 750 O O . GLU A 1 93 ? 1.272 2.033 -6.376 1.00 92.06 93 GLU A O 1
ATOM 755 N N . ARG A 1 94 ? 1.528 2.655 -4.234 1.00 92.31 94 ARG A N 1
ATOM 756 C CA . ARG A 1 94 ? 2.389 3.800 -4.562 1.00 92.31 94 ARG A CA 1
ATOM 757 C C . ARG A 1 94 ? 3.713 3.358 -5.171 1.00 92.31 94 ARG A C 1
ATOM 759 O O . ARG A 1 94 ? 4.155 3.961 -6.145 1.00 92.31 94 ARG A O 1
ATOM 766 N N . PHE A 1 95 ? 4.305 2.283 -4.656 1.00 89.62 95 PHE A N 1
ATOM 767 C CA . PHE A 1 95 ? 5.510 1.695 -5.237 1.00 89.62 95 PHE A CA 1
ATOM 768 C C . PHE A 1 95 ? 5.285 1.263 -6.693 1.00 89.62 95 PHE A C 1
ATOM 770 O O . PHE A 1 95 ? 6.065 1.628 -7.570 1.00 89.62 95 PHE A O 1
ATOM 777 N N . VAL A 1 96 ? 4.201 0.536 -6.974 1.00 88.75 96 VAL A N 1
ATOM 778 C CA . VAL A 1 96 ? 3.885 0.030 -8.313 1.00 88.75 96 VAL A CA 1
ATOM 779 C C . VAL A 1 96 ? 3.608 1.183 -9.269 1.00 88.75 96 VAL A C 1
ATOM 781 O O . VAL A 1 96 ? 4.221 1.221 -10.334 1.00 88.75 96 VAL A O 1
ATOM 784 N N . ILE A 1 97 ? 2.760 2.149 -8.904 1.00 87.81 97 ILE A N 1
ATOM 785 C CA . ILE A 1 97 ? 2.431 3.288 -9.776 1.00 87.81 97 ILE A CA 1
ATOM 786 C C . ILE A 1 97 ? 3.691 4.073 -10.163 1.00 87.81 97 ILE A C 1
ATOM 788 O O . ILE A 1 97 ? 3.838 4.432 -11.328 1.00 87.81 97 ILE A O 1
ATOM 792 N N . ILE A 1 98 ? 4.618 4.307 -9.232 1.00 89.25 98 ILE A N 1
ATOM 793 C CA . ILE A 1 98 ? 5.817 5.117 -9.488 1.00 89.25 98 ILE A CA 1
ATOM 794 C C . ILE A 1 98 ? 6.897 4.288 -10.197 1.00 89.25 98 ILE A C 1
ATOM 796 O O . ILE A 1 98 ? 7.312 4.615 -11.308 1.00 89.25 98 ILE A O 1
ATOM 800 N N . VAL A 1 99 ? 7.341 3.185 -9.590 1.00 87.44 99 VAL A N 1
ATOM 801 C CA . VAL A 1 99 ? 8.525 2.440 -10.045 1.00 87.44 99 VAL A CA 1
ATOM 802 C C . VAL A 1 99 ? 8.264 1.696 -11.348 1.00 87.44 99 VAL A C 1
ATOM 804 O O . VAL A 1 99 ? 9.118 1.704 -12.232 1.00 87.44 99 VAL A O 1
ATOM 807 N N . THR A 1 100 ? 7.092 1.076 -11.518 1.00 84.31 100 THR A N 1
ATOM 808 C CA . THR A 1 100 ? 6.819 0.325 -12.758 1.00 84.31 100 THR A CA 1
ATOM 809 C C . THR A 1 100 ? 6.611 1.234 -13.961 1.00 84.31 100 THR A C 1
ATOM 811 O O . THR A 1 100 ? 6.927 0.820 -15.075 1.00 84.31 100 THR A O 1
ATOM 814 N N . SER A 1 101 ? 6.140 2.464 -13.735 1.00 82.38 101 SER A N 1
ATOM 815 C CA . SER A 1 101 ? 5.956 3.458 -14.796 1.00 82.38 101 SER A CA 1
ATOM 816 C C . SER A 1 101 ? 7.276 4.125 -15.195 1.00 82.38 101 SER A C 1
ATOM 818 O O . SER A 1 101 ? 7.448 4.453 -16.358 1.00 82.38 101 SER A O 1
ATOM 820 N N . LEU A 1 102 ? 8.226 4.279 -14.262 1.00 84.75 102 LEU A N 1
ATOM 821 C CA . LEU A 1 102 ? 9.538 4.892 -14.527 1.00 84.75 102 LEU A CA 1
ATOM 822 C C . LEU A 1 102 ? 10.596 3.896 -15.021 1.00 84.75 102 LEU A C 1
ATOM 824 O O . LEU A 1 102 ? 11.461 4.257 -15.811 1.00 84.75 102 LEU A O 1
ATOM 828 N N . HIS A 1 103 ? 10.553 2.635 -14.573 1.00 82.38 103 HIS A N 1
ATOM 829 C CA . HIS A 1 103 ? 11.552 1.628 -14.956 1.00 82.38 103 HIS A CA 1
ATOM 830 C C . HIS A 1 103 ? 11.553 1.349 -16.470 1.00 82.38 103 HIS A C 1
ATOM 832 O O . HIS A 1 103 ? 12.601 1.059 -17.054 1.00 82.38 103 HIS A O 1
ATOM 838 N N . ARG A 1 104 ? 10.376 1.388 -17.101 1.00 79.25 104 ARG A N 1
ATOM 839 C CA . ARG A 1 104 ? 10.191 1.091 -18.524 1.00 79.25 104 ARG A CA 1
ATOM 840 C C . ARG A 1 104 ? 9.437 2.230 -19.191 1.00 79.25 104 ARG A C 1
ATOM 842 O O . ARG A 1 104 ? 8.219 2.181 -19.314 1.00 79.25 104 ARG A O 1
ATOM 849 N N . ASP A 1 105 ? 10.198 3.230 -19.608 1.00 80.94 105 ASP A N 1
ATOM 850 C CA . ASP A 1 105 ? 9.682 4.407 -20.300 1.00 80.94 105 ASP A CA 1
ATOM 851 C C . ASP A 1 105 ? 9.643 4.206 -21.832 1.00 80.94 105 ASP A C 1
ATOM 853 O O . ASP A 1 105 ? 9.994 3.130 -22.337 1.00 80.94 105 ASP A O 1
ATOM 857 N N . PHE A 1 106 ? 9.238 5.237 -22.581 1.00 80.25 106 PHE A N 1
ATOM 858 C CA . PHE A 1 106 ? 9.057 5.194 -24.040 1.00 80.25 106 PHE A CA 1
ATOM 859 C C . PHE A 1 106 ? 10.296 4.725 -24.824 1.00 80.25 106 PHE A C 1
ATOM 861 O O . PHE A 1 106 ? 10.145 4.072 -25.858 1.00 80.25 106 PHE A O 1
ATOM 868 N N . LEU A 1 107 ? 11.512 5.042 -24.354 1.00 84.00 107 LEU A N 1
ATOM 869 C CA . LEU A 1 107 ? 12.766 4.631 -24.995 1.00 84.00 107 LEU A CA 1
ATOM 870 C C . LEU A 1 107 ? 13.367 3.380 -24.328 1.00 84.00 107 LEU A C 1
ATOM 872 O O . LEU A 1 107 ? 13.753 3.447 -23.157 1.00 84.00 107 LEU A O 1
ATOM 876 N N . PRO A 1 108 ? 13.575 2.276 -25.076 1.00 83.00 108 PRO A N 1
ATOM 877 C CA . PRO A 1 108 ? 14.187 1.059 -24.538 1.00 83.00 108 PRO A CA 1
ATOM 878 C C . PRO A 1 108 ? 15.610 1.236 -23.995 1.00 83.00 108 PRO A C 1
ATOM 880 O O . PRO A 1 108 ? 16.027 0.497 -23.107 1.00 83.00 108 PRO A O 1
ATOM 883 N N . SER A 1 109 ? 16.360 2.220 -24.499 1.00 83.81 109 SER A N 1
ATOM 884 C CA . SER A 1 109 ? 17.720 2.526 -24.037 1.00 83.81 109 SER A CA 1
ATOM 885 C C . SER A 1 109 ? 17.776 3.055 -22.602 1.00 83.81 109 SER A C 1
ATOM 887 O O . SER A 1 109 ? 18.819 2.962 -21.965 1.00 83.81 109 SER A O 1
ATOM 889 N N . SER A 1 110 ? 16.671 3.605 -22.092 1.00 84.25 110 SER A N 1
ATOM 890 C CA . SER A 1 110 ? 16.586 4.216 -20.758 1.00 84.25 110 SER A CA 1
ATOM 891 C C . SER A 1 110 ? 16.044 3.257 -19.694 1.00 84.25 110 SER A C 1
ATOM 893 O O . SER A 1 110 ? 15.758 3.661 -18.569 1.00 84.25 110 SER A O 1
ATOM 895 N N . TRP A 1 111 ? 15.864 1.981 -20.037 1.00 86.81 111 TRP A N 1
ATOM 896 C CA . TRP A 1 111 ? 15.296 0.985 -19.138 1.00 86.81 111 TRP A CA 1
ATOM 897 C C . TRP A 1 111 ? 16.281 0.611 -18.024 1.00 86.81 111 TRP A C 1
ATOM 899 O O . TRP A 1 111 ? 17.290 -0.045 -18.274 1.00 86.81 111 TRP A O 1
ATOM 909 N N . ALA A 1 112 ? 15.976 0.984 -16.778 1.00 84.38 112 ALA A N 1
ATOM 910 C CA . ALA A 1 112 ? 16.905 0.838 -15.651 1.00 84.38 112 ALA A CA 1
ATOM 911 C C . ALA A 1 112 ? 16.226 0.270 -14.402 1.00 84.38 112 ALA A C 1
ATOM 913 O O . ALA A 1 112 ? 15.227 0.815 -13.944 1.00 84.38 112 ALA A O 1
ATOM 914 N N . GLY A 1 113 ? 16.731 -0.843 -13.865 1.00 83.94 113 GLY A N 1
ATOM 915 C CA . GLY A 1 113 ? 16.146 -1.497 -12.690 1.00 83.94 113 GLY A CA 1
ATOM 916 C C . GLY A 1 113 ? 16.227 -0.639 -11.424 1.00 83.94 113 GLY A C 1
ATOM 917 O O . GLY A 1 113 ? 17.182 0.110 -11.244 1.00 83.94 113 GLY A O 1
ATOM 918 N N . TYR A 1 114 ? 15.244 -0.787 -10.533 1.00 86.19 114 TYR A N 1
ATOM 919 C CA . TYR A 1 114 ? 15.254 -0.158 -9.211 1.00 86.19 114 TYR A CA 1
ATOM 920 C C . TYR A 1 114 ? 15.558 -1.195 -8.130 1.00 86.19 114 TYR A C 1
ATOM 922 O O . TYR A 1 114 ? 14.850 -2.197 -8.007 1.00 86.19 114 TYR A O 1
ATOM 930 N N . VAL A 1 115 ? 16.597 -0.937 -7.337 1.00 86.19 115 VAL A N 1
ATOM 931 C CA . VAL A 1 115 ? 16.913 -1.694 -6.124 1.00 86.19 115 VAL A CA 1
ATOM 932 C C . VAL A 1 115 ? 17.070 -0.682 -4.992 1.00 86.19 115 VAL A C 1
ATOM 934 O O . VAL A 1 115 ? 17.947 0.178 -5.091 1.00 86.19 115 VAL A O 1
ATOM 937 N N . PRO A 1 116 ? 16.244 -0.758 -3.934 1.00 86.44 116 PRO A N 1
ATOM 938 C CA . PRO A 1 116 ? 16.296 0.206 -2.849 1.00 86.44 116 PRO A CA 1
ATOM 939 C C . PRO A 1 116 ? 17.633 0.110 -2.116 1.00 86.44 116 PRO A C 1
ATOM 941 O O . PRO A 1 116 ? 18.102 -0.967 -1.734 1.00 86.44 116 PRO A O 1
ATOM 944 N N . THR A 1 117 ? 18.246 1.262 -1.900 1.00 93.00 117 THR A N 1
ATOM 945 C CA . THR A 1 117 ? 19.475 1.398 -1.130 1.00 93.00 117 THR A CA 1
ATOM 946 C C . THR A 1 117 ? 19.198 1.273 0.368 1.00 93.00 117 THR A C 1
ATOM 948 O O . THR A 1 117 ? 18.085 1.470 0.861 1.00 93.00 117 THR A O 1
ATOM 951 N N . LYS A 1 118 ? 20.249 0.983 1.143 1.00 92.94 118 LYS A N 1
ATOM 952 C CA . LYS A 1 118 ? 20.147 0.901 2.611 1.00 92.94 118 LYS A CA 1
ATOM 953 C C . LYS A 1 118 ? 19.671 2.215 3.240 1.00 92.94 118 LYS A C 1
ATOM 955 O O . LYS A 1 118 ? 19.017 2.180 4.277 1.00 92.94 118 LYS A O 1
ATOM 960 N N . ILE A 1 119 ? 19.989 3.351 2.617 1.00 94.19 119 ILE A N 1
ATOM 961 C CA . ILE A 1 119 ? 19.594 4.678 3.100 1.00 94.19 119 ILE A CA 1
ATOM 962 C C . ILE A 1 119 ? 18.086 4.870 2.924 1.00 94.19 119 ILE A C 1
ATOM 964 O O . ILE A 1 119 ? 17.426 5.248 3.883 1.00 94.19 119 ILE A O 1
ATOM 968 N N . GLU A 1 120 ? 17.525 4.521 1.761 1.00 90.56 120 GLU A N 1
ATOM 969 C CA . GLU A 1 120 ? 16.075 4.596 1.514 1.00 90.56 120 GLU A CA 1
ATOM 970 C C . GLU A 1 120 ? 15.282 3.714 2.491 1.00 90.56 120 GLU A C 1
ATOM 972 O O . GLU A 1 120 ? 14.290 4.155 3.074 1.00 90.56 120 GLU A O 1
ATOM 977 N N . MET A 1 121 ? 15.762 2.492 2.751 1.00 90.62 121 MET A N 1
ATOM 978 C CA . MET A 1 121 ? 15.161 1.617 3.765 1.00 90.62 121 MET A CA 1
ATOM 979 C C . MET A 1 121 ? 15.305 2.186 5.182 1.00 90.62 121 MET A C 1
ATOM 981 O O . MET A 1 121 ? 14.369 2.107 5.979 1.00 90.62 121 MET A O 1
ATOM 985 N N . GLY A 1 122 ? 16.450 2.798 5.496 1.00 93.56 122 GLY A N 1
ATOM 986 C CA . GLY A 1 122 ? 16.674 3.502 6.757 1.00 93.56 122 GLY A CA 1
ATOM 987 C C . GLY A 1 122 ? 15.708 4.671 6.950 1.00 93.56 122 GLY A C 1
ATOM 988 O O . GLY A 1 122 ? 15.148 4.821 8.033 1.00 93.56 122 GLY A O 1
ATOM 989 N N . SER A 1 123 ? 15.437 5.448 5.899 1.00 93.38 123 SER A N 1
ATOM 990 C CA . SER A 1 123 ? 14.459 6.540 5.919 1.00 93.38 123 SER A CA 1
ATOM 991 C C . SER A 1 123 ? 13.031 6.041 6.143 1.00 93.38 123 SER A C 1
ATOM 993 O O . SER A 1 123 ? 12.285 6.668 6.893 1.00 93.38 123 SER A O 1
ATOM 995 N N . LEU A 1 124 ? 12.656 4.892 5.566 1.00 91.06 124 LEU A N 1
ATOM 996 C CA . LEU A 1 124 ? 11.357 4.261 5.823 1.00 91.06 124 LEU A CA 1
ATOM 997 C C . LEU A 1 124 ? 11.210 3.871 7.302 1.00 91.06 124 LEU A C 1
ATOM 999 O O . LEU A 1 124 ? 10.219 4.222 7.942 1.00 91.06 124 LEU A O 1
ATOM 1003 N N . ILE A 1 125 ? 12.215 3.191 7.863 1.00 94.19 125 ILE A N 1
ATOM 1004 C CA . ILE A 1 125 ? 12.228 2.779 9.277 1.00 94.19 125 ILE A CA 1
ATOM 1005 C C . ILE A 1 125 ? 12.224 4.004 10.199 1.00 94.19 125 ILE A C 1
ATOM 1007 O O . ILE A 1 125 ? 11.486 4.034 11.184 1.00 94.19 125 ILE A O 1
ATOM 1011 N N . PHE A 1 126 ? 13.001 5.035 9.862 1.00 95.44 126 PHE A N 1
ATOM 1012 C CA . PHE A 1 126 ? 13.035 6.293 10.600 1.00 95.44 126 PHE A CA 1
ATOM 1013 C C . PHE A 1 126 ? 11.669 6.988 10.606 1.00 95.44 126 PHE A C 1
ATOM 1015 O O . PHE A 1 126 ? 11.237 7.449 11.658 1.00 95.44 126 PHE A O 1
ATOM 1022 N N . GLY A 1 127 ? 10.953 7.002 9.478 1.00 94.94 127 GLY A N 1
ATOM 1023 C CA . GLY A 1 127 ? 9.594 7.538 9.396 1.00 94.94 127 GLY A CA 1
ATOM 1024 C C . GLY A 1 127 ? 8.627 6.845 10.359 1.00 94.94 127 GLY A C 1
ATOM 1025 O O . GLY A 1 127 ? 7.910 7.520 11.099 1.00 94.94 127 GLY A O 1
ATOM 1026 N N . PHE A 1 128 ? 8.659 5.508 10.428 1.00 93.81 128 PHE A N 1
ATOM 1027 C CA . PHE A 1 128 ? 7.876 4.755 11.415 1.00 93.81 128 PHE A CA 1
ATOM 1028 C C . PHE A 1 128 ? 8.298 5.078 12.853 1.00 93.81 128 PHE A C 1
ATOM 1030 O O . PHE A 1 128 ? 7.442 5.342 13.696 1.00 93.81 128 PHE A O 1
ATOM 1037 N N . GLY A 1 129 ? 9.602 5.097 13.140 1.00 94.94 129 GLY A N 1
ATOM 1038 C CA . GLY A 1 129 ? 10.124 5.400 14.474 1.00 94.94 129 GLY A CA 1
ATOM 1039 C C . GLY A 1 129 ? 9.733 6.798 14.956 1.00 94.94 129 GLY A C 1
ATOM 1040 O O . GLY A 1 129 ? 9.260 6.958 16.083 1.00 94.94 129 GLY A O 1
ATOM 1041 N N . LEU A 1 130 ? 9.856 7.803 14.088 1.00 96.00 130 LEU A N 1
ATOM 1042 C CA . LEU A 1 130 ? 9.470 9.182 14.374 1.00 96.00 130 LEU A CA 1
ATOM 1043 C C . LEU A 1 130 ? 7.956 9.301 14.583 1.00 96.00 130 LEU A C 1
ATOM 1045 O O . LEU A 1 130 ? 7.531 9.922 15.556 1.00 96.00 130 LEU A O 1
ATOM 1049 N N . PHE A 1 131 ? 7.145 8.654 13.738 1.00 95.88 131 PHE A N 1
ATOM 1050 C CA . PHE A 1 131 ? 5.691 8.615 13.903 1.00 95.88 131 PHE A CA 1
ATOM 1051 C C . PHE A 1 131 ? 5.288 8.026 15.258 1.00 95.88 131 PHE A C 1
ATOM 1053 O O . PHE A 1 131 ? 4.549 8.667 16.002 1.00 95.88 131 PHE A O 1
ATOM 1060 N N . PHE A 1 132 ? 5.801 6.845 15.618 1.00 95.88 132 PHE A N 1
ATOM 1061 C CA . PHE A 1 132 ? 5.478 6.221 16.903 1.00 95.88 132 PHE A CA 1
ATOM 1062 C C . PHE A 1 132 ? 5.985 7.045 18.087 1.00 95.88 132 PHE A C 1
ATOM 1064 O O . PHE A 1 132 ? 5.273 7.167 19.079 1.00 95.88 132 PHE A O 1
ATOM 1071 N N . THR A 1 133 ? 7.163 7.664 17.982 1.00 96.00 133 THR A N 1
ATOM 1072 C CA . THR A 1 133 ? 7.700 8.537 19.039 1.00 96.00 133 THR A CA 1
ATOM 1073 C C . THR A 1 133 ? 6.774 9.726 19.295 1.00 96.00 133 THR A C 1
ATOM 1075 O O . THR A 1 133 ? 6.379 9.964 20.436 1.00 96.00 133 THR A O 1
ATOM 1078 N N . LEU A 1 134 ? 6.365 10.440 18.240 1.00 95.19 134 LEU A N 1
ATOM 1079 C CA . LEU A 1 134 ? 5.446 11.573 18.362 1.00 95.19 134 LEU A CA 1
ATOM 1080 C C . LEU A 1 134 ? 4.044 11.134 18.804 1.00 95.19 134 LEU A C 1
ATOM 1082 O O . LEU A 1 134 ? 3.434 11.795 19.641 1.00 95.19 134 LEU A O 1
ATOM 1086 N N . PHE A 1 135 ? 3.544 10.006 18.295 1.00 94.38 135 PHE A N 1
ATOM 1087 C CA . PHE A 1 135 ? 2.236 9.467 18.666 1.00 94.38 135 PHE A CA 1
ATOM 1088 C C . PHE A 1 135 ? 2.182 9.051 20.142 1.00 94.38 135 PHE A C 1
ATOM 1090 O O . PHE A 1 135 ? 1.219 9.367 20.840 1.00 94.38 135 PHE A O 1
ATOM 1097 N N . LEU A 1 136 ? 3.223 8.392 20.656 1.00 94.62 136 LEU A N 1
ATOM 1098 C CA . LEU A 1 136 ? 3.311 8.025 22.070 1.00 94.62 136 LEU A CA 1
ATOM 1099 C C . LEU A 1 136 ? 3.470 9.260 22.964 1.00 94.62 136 LEU A C 1
ATOM 1101 O O . LEU A 1 136 ? 2.830 9.331 24.014 1.00 94.62 136 LEU A O 1
ATOM 1105 N N . LEU A 1 137 ? 4.255 10.256 22.536 1.00 95.88 137 LEU A N 1
ATOM 1106 C CA . LEU A 1 137 ? 4.367 11.536 23.239 1.00 95.88 137 LEU A CA 1
ATOM 1107 C C . LEU A 1 137 ? 3.009 12.251 23.310 1.00 95.88 137 LEU A C 1
ATOM 1109 O O . LEU A 1 137 ? 2.638 12.749 24.374 1.00 95.88 137 LEU A O 1
ATOM 1113 N N . PHE A 1 138 ? 2.243 12.241 22.216 1.00 94.56 138 PHE A N 1
ATOM 1114 C CA . PHE A 1 138 ? 0.875 12.759 22.163 1.00 94.56 138 PHE A CA 1
ATOM 1115 C C . PHE A 1 138 ? -0.042 12.024 23.149 1.00 94.56 138 PHE A C 1
ATOM 1117 O O . PHE A 1 138 ? -0.660 12.673 23.989 1.00 94.56 138 PHE A O 1
ATOM 1124 N N . CYS A 1 139 ? -0.059 10.686 23.125 1.00 93.62 139 CYS A N 1
ATOM 1125 C CA . CYS A 1 139 ? -0.866 9.872 24.044 1.00 93.62 139 CYS A CA 1
ATOM 1126 C C . CYS A 1 139 ? -0.512 10.109 25.520 1.00 93.62 139 CYS A C 1
ATOM 1128 O O . CYS A 1 139 ? -1.359 9.953 26.398 1.00 93.62 139 CYS A O 1
ATOM 1130 N N . ARG A 1 140 ? 0.748 10.463 25.805 1.00 93.25 140 ARG A N 1
ATOM 1131 C CA . ARG A 1 140 ? 1.244 10.736 27.159 1.00 93.25 140 ARG A CA 1
ATOM 1132 C C . ARG A 1 140 ? 0.957 12.159 27.642 1.00 93.25 140 ARG A C 1
ATOM 1134 O O . ARG A 1 140 ? 0.844 12.351 28.855 1.00 93.25 140 ARG A O 1
ATOM 1141 N N . SER A 1 141 ? 0.907 13.128 26.729 1.00 93.56 141 SER A N 1
ATOM 1142 C CA . SER A 1 141 ? 0.857 14.563 27.052 1.00 93.56 141 SER A CA 1
ATOM 1143 C C . SER A 1 141 ? -0.543 15.165 26.921 1.00 93.56 141 SER A C 1
ATOM 1145 O O . SER A 1 141 ? -0.849 16.133 27.610 1.00 93.56 141 SER A O 1
ATOM 1147 N N . LEU A 1 142 ? -1.395 14.608 26.056 1.00 92.25 142 LEU A N 1
ATOM 1148 C CA . LEU A 1 142 ? -2.721 15.138 25.735 1.00 92.25 142 LEU A CA 1
ATOM 1149 C C . LEU A 1 142 ? -3.815 14.066 25.898 1.00 92.25 142 LEU A C 1
ATOM 1151 O O . LEU A 1 142 ? -3.548 12.872 25.740 1.00 92.25 142 LEU A O 1
ATOM 1155 N N . PRO A 1 143 ? -5.067 14.462 26.202 1.00 88.50 143 PRO A N 1
ATOM 1156 C CA . PRO A 1 143 ? -6.185 13.528 26.270 1.00 88.50 143 PRO A CA 1
ATOM 1157 C C . PRO A 1 143 ? -6.507 12.969 24.875 1.00 88.50 143 PRO A C 1
ATOM 1159 O O . PRO A 1 143 ? -6.843 13.716 23.960 1.00 88.50 143 PRO A O 1
ATOM 1162 N N . MET A 1 144 ? -6.448 11.640 24.722 1.00 87.94 144 MET A N 1
ATOM 1163 C CA . MET A 1 144 ? -6.697 10.957 23.439 1.00 87.94 144 MET A CA 1
ATOM 1164 C C . MET A 1 144 ? -8.145 11.065 22.938 1.00 87.94 144 MET A C 1
ATOM 1166 O O . MET A 1 144 ? -8.407 10.856 21.756 1.00 87.94 144 MET A O 1
ATOM 1170 N N . ILE A 1 145 ? -9.095 11.338 23.834 1.00 86.69 145 ILE A N 1
ATOM 1171 C CA . ILE A 1 145 ? -10.524 11.401 23.525 1.00 86.69 145 ILE A CA 1
ATOM 1172 C C . ILE A 1 145 ? -11.019 12.813 23.825 1.00 86.69 145 ILE A C 1
ATOM 1174 O O . ILE A 1 145 ? -10.778 13.353 24.906 1.00 86.69 145 ILE A O 1
ATOM 1178 N N . ALA A 1 146 ? -11.747 13.399 22.875 1.00 88.31 146 ALA A N 1
ATOM 1179 C CA . ALA A 1 146 ? -12.395 14.692 23.041 1.00 88.31 146 ALA A CA 1
ATOM 1180 C C . ALA A 1 146 ? -13.533 14.598 24.075 1.00 88.31 146 ALA A C 1
ATOM 1182 O O . ALA A 1 146 ? -14.671 14.265 23.748 1.00 88.31 146 ALA A O 1
ATOM 1183 N N . MET A 1 147 ? -13.227 14.895 25.342 1.00 84.06 147 MET A N 1
ATOM 1184 C CA . MET A 1 147 ? -14.184 14.763 26.451 1.00 84.06 147 MET A CA 1
ATOM 1185 C C . MET A 1 147 ? -15.415 15.671 26.319 1.00 84.06 147 MET A C 1
ATOM 1187 O O . MET A 1 147 ? -16.447 15.364 26.908 1.00 84.06 147 MET A O 1
ATOM 1191 N N . PHE A 1 148 ? -15.329 16.770 25.565 1.00 85.56 148 PHE A N 1
ATOM 1192 C CA . PHE A 1 148 ? -16.467 17.666 25.342 1.00 85.56 148 PHE A CA 1
ATOM 1193 C C . PHE A 1 148 ? -17.522 17.040 24.408 1.00 85.56 148 PHE A C 1
ATOM 1195 O O . PHE A 1 148 ? -18.699 17.060 24.745 1.00 85.56 148 PHE A O 1
ATOM 1202 N N . GLU A 1 149 ? -17.104 16.392 23.314 1.00 84.50 149 GLU A N 1
ATOM 1203 C CA . GLU A 1 149 ? -17.994 15.674 22.381 1.00 84.50 149 GLU A CA 1
ATOM 1204 C C . GLU A 1 149 ? -18.616 14.426 23.014 1.00 84.50 149 GLU A C 1
ATOM 1206 O O . GLU A 1 149 ? -19.772 14.086 22.784 1.00 84.50 149 GLU A O 1
ATOM 1211 N N . VAL A 1 150 ? -17.857 13.707 23.844 1.00 83.81 150 VAL A N 1
ATOM 1212 C CA . VAL A 1 150 ? -18.379 12.483 24.470 1.00 83.81 150 VAL A CA 1
ATOM 1213 C C . VAL A 1 150 ? -19.520 12.803 25.442 1.00 83.81 150 VAL A C 1
ATOM 1215 O O . VAL A 1 150 ? -20.480 12.036 25.528 1.00 83.81 150 VAL A O 1
ATOM 1218 N N . LYS A 1 151 ? -19.456 13.946 26.136 1.00 79.44 151 LYS A N 1
ATOM 1219 C CA . LYS A 1 151 ? -20.503 14.381 27.072 1.00 79.44 151 LYS A CA 1
ATOM 1220 C C . LYS A 1 151 ? -21.819 14.713 26.367 1.00 79.44 151 LYS A C 1
ATOM 1222 O O . LYS A 1 151 ? -22.860 14.248 26.820 1.00 79.44 151 LYS A O 1
ATOM 1227 N N . THR A 1 152 ? -21.781 15.409 25.230 1.00 81.44 152 THR A N 1
ATOM 1228 C CA . THR A 1 152 ?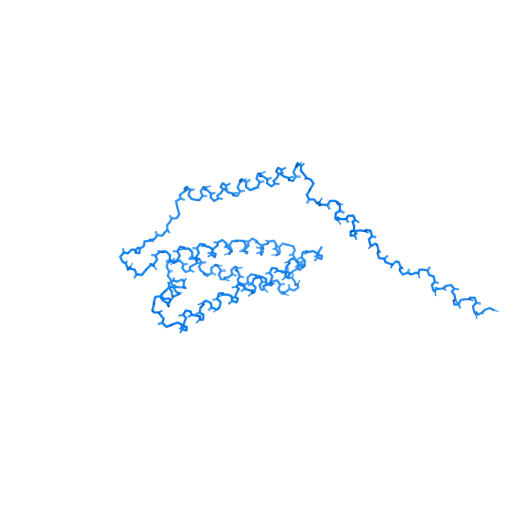 -22.998 15.770 24.473 1.00 81.44 152 THR A CA 1
ATOM 1229 C C . THR A 1 152 ? -23.728 14.547 23.907 1.00 81.44 152 THR A C 1
ATOM 1231 O O . THR A 1 152 ? -24.951 14.557 23.777 1.00 81.44 152 THR A O 1
ATOM 1234 N N . VAL A 1 153 ? -23.006 13.462 23.605 1.00 79.81 153 VAL A N 1
ATOM 1235 C CA . VAL A 1 153 ? -23.596 12.200 23.122 1.00 79.81 153 VAL A CA 1
ATOM 1236 C C . VAL A 1 153 ? -24.160 11.347 24.267 1.00 79.81 153 VAL A C 1
ATOM 1238 O O . VAL A 1 153 ? -25.162 10.657 24.075 1.00 79.81 153 VAL A O 1
ATOM 1241 N N . LEU A 1 154 ? -23.548 11.389 25.455 1.00 70.31 154 LEU A N 1
ATOM 1242 C CA . LEU A 1 154 ? -24.010 10.664 26.650 1.00 70.31 154 LEU A CA 1
ATOM 1243 C C . LEU A 1 154 ? -25.268 11.278 27.278 1.00 70.31 154 LEU A C 1
ATOM 1245 O O . LEU A 1 154 ? -26.101 10.540 27.797 1.00 70.31 154 LEU A O 1
ATOM 1249 N N . GLU A 1 155 ? -25.437 12.600 27.189 1.00 58.88 155 GLU A N 1
ATOM 1250 C CA . GLU A 1 155 ? -26.611 13.337 27.695 1.00 58.88 155 GLU A CA 1
ATOM 1251 C C . GLU A 1 155 ? -27.905 13.077 26.911 1.00 58.88 155 GLU A C 1
ATOM 1253 O O . GLU A 1 155 ? -28.957 13.627 27.231 1.00 58.88 155 GLU A O 1
ATOM 1258 N N . ARG A 1 156 ? -27.870 12.166 25.936 1.00 50.56 156 ARG A N 1
ATOM 1259 C CA . ARG A 1 156 ? -29.059 11.555 25.345 1.00 50.56 156 ARG A CA 1
ATOM 1260 C C . ARG A 1 156 ? -29.247 10.143 25.920 1.00 50.56 156 ARG A C 1
ATOM 1262 O O . ARG A 1 156 ? -29.101 9.169 25.175 1.00 50.56 156 ARG A O 1
ATOM 1269 N N . PRO A 1 157 ? -29.538 9.974 27.228 1.00 46.78 157 PRO A N 1
ATOM 1270 C CA . PRO A 1 157 ? -29.981 8.683 27.715 1.00 46.78 157 PRO A CA 1
ATOM 1271 C C . PRO A 1 157 ? -31.271 8.340 26.972 1.00 46.78 157 PRO A C 1
ATOM 1273 O O . PRO A 1 157 ? -32.072 9.217 26.637 1.00 46.78 157 PRO A O 1
ATOM 1276 N N . ALA A 1 158 ? -31.425 7.054 26.665 1.00 50.44 158 ALA A N 1
ATOM 1277 C CA . ALA A 1 158 ? -32.662 6.490 26.163 1.00 50.44 158 ALA A CA 1
ATOM 1278 C C . ALA A 1 158 ? -33.840 7.159 26.879 1.00 50.44 158 ALA A C 1
ATOM 1280 O O . ALA A 1 158 ? -33.844 7.201 28.110 1.00 50.44 158 ALA A O 1
ATOM 1281 N N . GLN A 1 1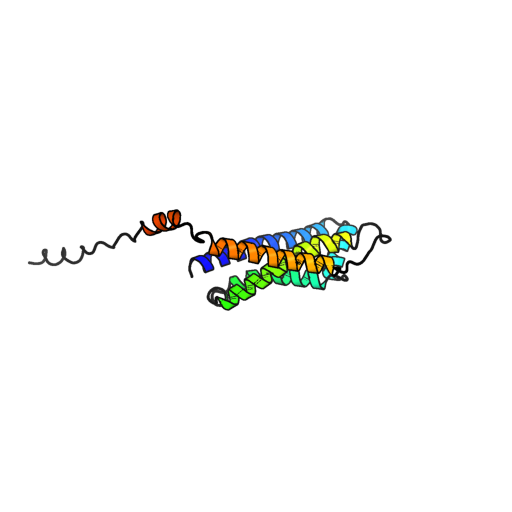59 ? -34.805 7.692 26.119 1.00 45.66 159 GLN A N 1
ATOM 1282 C CA . GLN A 1 159 ? -36.137 7.927 26.659 1.00 45.66 159 GLN A CA 1
ATOM 1283 C C . GLN A 1 159 ? -36.501 6.645 27.395 1.00 45.66 159 GLN A C 1
ATOM 1285 O O . GLN A 1 159 ? -36.672 5.596 26.769 1.00 45.66 159 GLN A O 1
ATOM 1290 N N . ALA A 1 160 ? -36.484 6.712 28.725 1.00 45.03 160 ALA A N 1
ATOM 1291 C CA . ALA A 1 160 ? -36.999 5.658 29.557 1.00 45.03 160 ALA A CA 1
ATOM 1292 C C . ALA A 1 160 ? -38.392 5.377 29.004 1.00 45.03 160 ALA A C 1
ATOM 1294 O O . ALA A 1 160 ? -39.203 6.299 28.879 1.00 45.03 160 ALA A O 1
ATOM 1295 N N . GLN A 1 161 ? -38.644 4.131 28.597 1.00 43.88 161 GLN A N 1
ATOM 1296 C CA . GLN A 1 161 ? -40.022 3.681 28.474 1.00 43.88 161 GLN A CA 1
ATOM 1297 C C . GLN A 1 161 ? -40.705 4.104 29.778 1.00 43.88 161 GLN A C 1
ATOM 1299 O O . GLN A 1 161 ? -40.171 3.773 30.842 1.00 43.88 161 GLN A O 1
ATOM 1304 N N . PRO A 1 162 ? -41.786 4.898 29.730 1.00 41.53 162 PRO A N 1
ATOM 1305 C CA . PRO A 1 162 ? -42.426 5.346 30.947 1.00 41.53 162 PRO A CA 1
ATOM 1306 C C . PRO A 1 162 ? -42.917 4.101 31.686 1.00 41.53 162 PRO A C 1
ATOM 1308 O O . PRO A 1 162 ? -43.834 3.407 31.242 1.00 41.53 162 PRO A O 1
ATOM 1311 N N . VAL A 1 163 ? -42.251 3.804 32.800 1.00 52.84 163 VAL A N 1
ATOM 1312 C CA . VAL A 1 163 ? -42.739 2.912 33.847 1.00 52.84 163 VAL A CA 1
ATOM 1313 C C . VAL A 1 163 ? -43.967 3.614 34.421 1.00 52.84 163 VAL A C 1
ATOM 1315 O O . VAL A 1 163 ? -43.846 4.482 35.275 1.00 52.84 163 VAL A O 1
ATOM 1318 N N . GLY A 1 164 ? -45.130 3.357 33.825 1.00 49.09 164 GLY A N 1
ATOM 1319 C CA . GLY A 1 164 ? -46.377 4.038 34.190 1.00 49.09 164 GLY A CA 1
ATOM 1320 C C . GLY A 1 164 ? -47.625 3.588 33.429 1.00 49.09 164 GLY A C 1
ATOM 1321 O O . GLY A 1 164 ? -48.665 4.214 33.564 1.00 49.09 164 GLY A O 1
ATOM 1322 N N . SER A 1 165 ? -47.562 2.519 32.627 1.00 44.81 165 SER A N 1
ATOM 1323 C CA . SER A 1 165 ? -48.744 1.970 31.933 1.00 44.81 165 SER A CA 1
ATOM 1324 C C . SER A 1 165 ? -49.256 0.648 32.517 1.00 44.81 165 SER A C 1
ATOM 1326 O O . SER A 1 165 ? -50.178 0.067 31.957 1.00 44.81 165 SER A O 1
ATOM 1328 N N . LEU A 1 166 ? -48.705 0.184 33.647 1.00 50.69 166 LEU A N 1
ATOM 1329 C CA . LEU A 1 166 ? -49.180 -1.035 34.318 1.00 50.69 166 LEU A CA 1
ATOM 1330 C C . LEU A 1 166 ? -50.137 -0.774 35.494 1.00 50.69 166 LEU A C 1
ATOM 1332 O O . LEU A 1 166 ? -50.852 -1.691 35.864 1.00 50.69 166 LEU A O 1
ATOM 1336 N N . GLU A 1 167 ? -50.231 0.451 36.024 1.00 45.84 167 GLU A N 1
ATOM 1337 C CA . GLU A 1 167 ? -51.127 0.745 37.164 1.00 45.84 167 GLU A CA 1
ATOM 1338 C C . GLU A 1 167 ? -52.493 1.327 36.748 1.00 45.84 167 GLU A C 1
ATOM 1340 O O . GLU A 1 167 ? -53.452 1.261 37.507 1.00 45.84 167 GLU A O 1
ATOM 1345 N N . ALA A 1 168 ? -52.651 1.799 35.506 1.00 47.06 168 ALA A N 1
ATOM 1346 C CA . ALA A 1 168 ? -53.930 2.342 35.020 1.00 47.06 168 ALA A CA 1
ATOM 1347 C C . ALA A 1 168 ? -54.958 1.268 34.591 1.00 47.06 168 ALA A C 1
ATOM 1349 O O . ALA A 1 168 ? -56.068 1.605 34.185 1.00 47.06 168 ALA A O 1
ATOM 1350 N N . GLY A 1 169 ? -54.588 -0.018 34.633 1.00 44.81 169 GLY A N 1
ATOM 1351 C CA . GLY A 1 169 ? -55.469 -1.139 34.281 1.00 44.81 169 GLY A CA 1
ATOM 1352 C C . GLY A 1 169 ? -56.172 -1.795 35.472 1.00 44.81 169 GLY A C 1
ATOM 1353 O O . GLY A 1 169 ? -57.126 -2.537 35.258 1.00 44.81 169 GLY A O 1
ATOM 1354 N N . GLU A 1 170 ? -55.722 -1.531 36.703 1.00 47.34 170 GLU A N 1
ATOM 1355 C CA . GLU A 1 170 ? -56.231 -2.205 37.907 1.00 47.34 170 GLU A CA 1
ATOM 1356 C C . GLU A 1 170 ? -57.273 -1.355 38.659 1.00 47.34 170 GLU A C 1
ATOM 1358 O O . GLU A 1 170 ? -58.218 -1.903 39.216 1.00 47.34 170 GLU A O 1
ATOM 1363 N N . GLU A 1 171 ? -57.214 -0.020 38.563 1.00 45.03 171 GLU A N 1
ATOM 1364 C CA . GLU A 1 171 ? -58.238 0.877 39.138 1.00 45.03 171 GLU A CA 1
ATOM 1365 C C . GLU A 1 171 ? -59.521 1.002 38.292 1.00 45.03 171 GLU A C 1
ATOM 1367 O O . GLU A 1 171 ? -60.518 1.541 38.759 1.00 45.03 171 GLU A O 1
ATOM 1372 N N . ALA A 1 172 ? -59.539 0.480 37.060 1.00 46.97 172 ALA A N 1
ATOM 1373 C CA . ALA A 1 172 ? -60.745 0.437 36.223 1.00 46.97 172 ALA A CA 1
ATOM 1374 C C . ALA A 1 172 ? -61.586 -0.845 36.420 1.00 46.97 172 ALA A C 1
ATOM 1376 O O . ALA A 1 172 ? -62.586 -1.030 35.725 1.00 46.97 172 ALA A O 1
ATOM 1377 N N . ALA A 1 173 ? -61.173 -1.739 37.328 1.00 47.09 173 ALA A N 1
ATOM 1378 C CA . ALA A 1 173 ? -61.807 -3.037 37.583 1.00 47.09 173 ALA A CA 1
ATOM 1379 C C . ALA A 1 173 ? -62.256 -3.247 39.049 1.00 47.09 173 ALA A C 1
ATOM 1381 O O . ALA A 1 173 ? -62.547 -4.384 39.430 1.00 47.09 173 ALA A O 1
ATOM 1382 N N . ALA A 1 174 ? -62.339 -2.176 39.847 1.00 40.00 174 ALA A N 1
ATOM 1383 C CA . ALA A 1 174 ? -62.952 -2.152 41.181 1.00 40.00 174 ALA A CA 1
ATOM 1384 C C . ALA A 1 174 ? -64.198 -1.255 41.178 1.00 40.00 174 ALA A C 1
ATOM 1386 O O . ALA A 1 174 ? -65.185 -1.628 41.852 1.00 40.00 174 ALA A O 1
#

pLDDT: mean 83.53, std 13.96, range [40.0, 96.0]

Foldseek 3Di:
DVVLLVVLVVLLVVLVVVVVVVVVLVVCLVVVPDPQSVVLVCCCCPNPPNVLSVLLCCLSNVLSVVSVDPVLSVDPVSSVVSVVSNVSSVVSVVVSVPQSDQQDDPDPVNRDDDDDDPVNVVVVVVVVVVVVVVVVVCVVPDPPDDPVVVVVVVVPDPPPPPPPPPPVVPVVPD

Sequence (174 aa):
MKHIHAMCKVLVFTGSIVGAAYLTEIFTAWYSGNPYEKFVFMNRAGGPFAWAFWIMVSCNVISPQLLWFKRVRNSVLAIFLLSLLVNVGMWFERFVIIVTSLHRDFLPSSWAGYVPTKIEMGSLIFGFGLFFTLFLLFCRSLPMIAMFEVKTVLERPAQAQPVGSLEAGEEAAA

Secondary structure (DSSP, 8-state):
-HHHHHHHHHHHHHHHHHHHHHHHHHHHHHHT--HHHHHHHHHHHHSTTHHHHHHHHIIIIIHHHGGGSHHHHT-HHHHHHHHHHHHHHHHHHHHIIIIIHHHS-SSGGG-------HHHHHHHHHHHHHHHHHHHHHHHHS-SS-HHHHHHHHT-------TTSSSTTTTT--